Protein AF-A0A376NFR2-F1 (afdb_monomer)

pLDDT: mean 88.85, std 10.83, range [55.88, 98.38]

Solvent-accessible surface area (backbone atoms only — not comparable to full-atom values): 5134 Å² total; per-residue (Å²): 111,67,70,75,72,67,54,86,88,54,103,60,84,87,73,86,88,83,88,76,86,78,63,62,59,92,92,37,69,64,50,71,69,58,47,51,57,33,54,77,66,68,38,58,76,78,37,49,86,70,45,56,69,72,54,48,53,51,52,52,53,53,52,53,51,54,51,50,55,56,53,53,63,72,70,59,80,132

Foldseek 3Di:
DVCVLPPPDDPDDHDDDDDDDADDDPNHGQ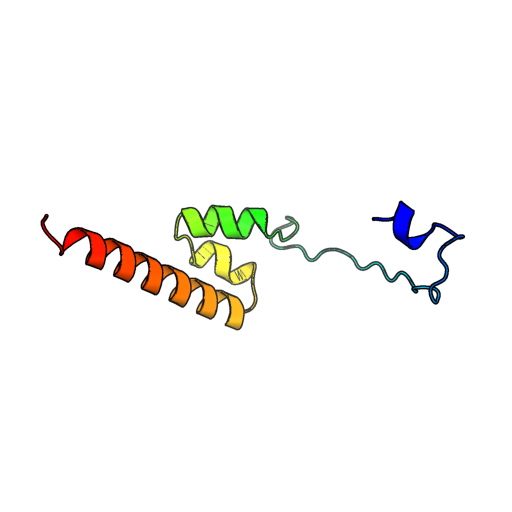DPVVLVVCLVVVNLVVCPVSDDPVVSVVSVVVVVVVVVVVVVVVPDDD

Secondary structure (DSSP, 8-state):
-HHHHH-S--SS--------PPPEETTEEP-HHHHHHHHHTT-HHHHGGGS-HHHHHHHHHHHHHHHHHHHHHHH---

Organism: Escherichia coli (NCBI:txid562)

Radius of gyration: 20.13 Å; Cα contacts (8 Å, |Δi|>4): 27; chains: 1; bounding box: 40×19×61 Å

InterPro domains:
  IPR005216 Citrate lyase ligase [PTHR40599] (1-76)
  IPR013166 Citrate lyase ligase, C-terminal [PF08218] (1-59)
  IPR013166 Citrate lyase ligase, C-terminal [SM00764] (1-59)
  IPR014729 Rossmann-like alpha/beta/alpha sandwich fold [G3DSA:3.40.50.620] (3-76)

Mean predicted aligned error: 7.11 Å

Structure (mmCIF, N/CA/C/O backbone):
data_AF-A0A376NFR2-F1
#
_entry.id   AF-A0A376NFR2-F1
#
loop_
_atom_site.group_PDB
_atom_site.id
_atom_site.type_symbol
_atom_site.label_atom_id
_atom_site.label_alt_id
_atom_site.label_comp_id
_atom_site.label_asym_id
_atom_site.label_entity_id
_atom_site.label_seq_id
_atom_site.pdbx_PDB_ins_code
_atom_site.Cartn_x
_atom_site.Cartn_y
_atom_site.Cartn_z
_atom_site.occupancy
_atom_site.B_iso_or_equiv
_atom_site.auth_seq_id
_atom_site.auth_comp_id
_atom_site.auth_asym_id
_atom_site.auth_atom_id
_atom_site.pdbx_PDB_model_num
ATOM 1 N N . MET A 1 1 ? 11.983 8.241 -12.960 1.00 73.12 1 MET A N 1
ATOM 2 C CA . MET A 1 1 ? 12.105 6.846 -13.441 1.00 73.12 1 MET A CA 1
ATOM 3 C C . MET A 1 1 ? 12.329 6.775 -14.942 1.00 73.12 1 MET A C 1
ATOM 5 O O . MET A 1 1 ? 13.279 6.111 -15.311 1.00 73.12 1 MET A O 1
ATOM 9 N N . ARG A 1 2 ? 11.562 7.502 -15.772 1.00 74.62 2 ARG A N 1
ATOM 10 C CA . ARG A 1 2 ? 11.721 7.549 -17.241 1.00 74.62 2 ARG A CA 1
ATOM 11 C C . ARG A 1 2 ? 13.178 7.629 -17.735 1.00 74.62 2 ARG A C 1
ATOM 13 O O . ARG A 1 2 ? 13.601 6.765 -18.485 1.00 74.62 2 ARG A O 1
ATOM 20 N N . TYR A 1 3 ? 13.965 8.566 -17.198 1.00 76.31 3 TYR A N 1
ATOM 21 C CA . TYR A 1 3 ? 15.397 8.713 -17.508 1.00 76.31 3 TYR A CA 1
ATOM 22 C C . TYR A 1 3 ? 16.189 7.394 -17.439 1.00 76.31 3 TYR A C 1
ATOM 24 O O . TYR A 1 3 ? 16.953 7.092 -18.343 1.00 76.31 3 TYR A O 1
ATOM 32 N N . TRP A 1 4 ? 15.973 6.571 -16.410 1.00 75.31 4 TRP A N 1
ATOM 33 C CA . TRP A 1 4 ? 16.708 5.314 -16.216 1.00 75.31 4 TRP A CA 1
ATOM 34 C C . TRP A 1 4 ? 16.262 4.185 -17.146 1.00 75.31 4 TRP A C 1
ATOM 36 O O . TRP A 1 4 ? 17.043 3.279 -17.402 1.00 75.31 4 TRP A O 1
ATOM 46 N N . LEU A 1 5 ? 15.019 4.233 -17.630 1.00 75.38 5 LEU A N 1
ATOM 47 C CA . LEU A 1 5 ? 14.463 3.228 -18.539 1.00 75.38 5 LEU A CA 1
ATOM 48 C C . LEU A 1 5 ? 14.807 3.527 -20.005 1.00 75.38 5 LEU A C 1
ATOM 50 O O . LEU A 1 5 ? 14.831 2.616 -20.821 1.00 75.38 5 LEU A O 1
ATOM 54 N N . GLU A 1 6 ? 15.093 4.791 -20.323 1.00 72.50 6 GLU A N 1
ATOM 55 C CA . GLU A 1 6 ? 15.369 5.269 -21.684 1.00 72.50 6 GLU A CA 1
ATOM 56 C C . GLU A 1 6 ? 16.860 5.580 -21.928 1.00 72.50 6 GLU A C 1
ATOM 58 O O . GLU A 1 6 ? 17.239 5.903 -23.052 1.00 72.50 6 GLU A O 1
ATOM 63 N N . THR A 1 7 ? 17.727 5.492 -20.904 1.00 72.38 7 THR A N 1
ATOM 64 C CA . THR A 1 7 ? 19.169 5.767 -21.057 1.00 72.38 7 THR A CA 1
ATOM 65 C C . THR A 1 7 ? 19.837 4.643 -21.870 1.00 72.38 7 THR A C 1
ATOM 67 O O . THR A 1 7 ? 19.907 3.514 -21.385 1.00 72.38 7 THR A O 1
ATOM 70 N N . PRO A 1 8 ? 20.388 4.927 -23.068 1.00 65.69 8 PRO A N 1
ATOM 71 C CA . PRO A 1 8 ? 20.865 3.894 -23.993 1.00 65.69 8 PRO A CA 1
ATOM 72 C C . PRO A 1 8 ? 22.172 3.207 -23.570 1.00 65.69 8 PRO A C 1
ATOM 74 O O . PRO A 1 8 ? 22.539 2.176 -24.125 1.00 65.69 8 PRO A O 1
ATOM 77 N N . THR A 1 9 ? 22.906 3.771 -22.610 1.00 68.44 9 THR A N 1
ATOM 78 C CA . THR A 1 9 ? 24.256 3.333 -22.227 1.00 68.44 9 THR A CA 1
ATOM 79 C C . THR A 1 9 ? 24.269 2.661 -20.860 1.00 68.44 9 THR A C 1
ATOM 81 O O . THR A 1 9 ? 24.940 3.122 -19.937 1.00 68.44 9 THR A O 1
ATOM 84 N N . ILE A 1 10 ? 23.523 1.571 -20.707 1.00 72.75 10 ILE A N 1
ATOM 85 C CA . ILE A 1 10 ? 23.689 0.668 -19.566 1.00 72.75 10 ILE A CA 1
ATOM 86 C C . ILE A 1 10 ? 24.095 -0.690 -20.129 1.00 72.75 10 ILE A C 1
ATOM 88 O O . ILE A 1 10 ? 23.442 -1.213 -21.026 1.00 72.75 10 ILE A O 1
ATOM 92 N N . SER A 1 11 ? 25.187 -1.261 -19.611 1.00 81.44 11 SER A N 1
ATOM 93 C CA . SER A 1 11 ? 25.637 -2.622 -19.935 1.00 81.44 11 SER A CA 1
ATOM 94 C C . SER A 1 11 ? 24.727 -3.663 -19.263 1.00 81.44 11 SER A C 1
ATOM 96 O O . SER A 1 11 ? 25.176 -4.480 -18.462 1.00 81.44 11 SER A O 1
ATOM 98 N N . ALA A 1 12 ? 23.430 -3.587 -19.539 1.00 80.81 12 ALA A N 1
ATOM 99 C CA . ALA A 1 12 ? 22.395 -4.489 -19.065 1.00 80.81 12 ALA A CA 1
ATOM 100 C C . ALA A 1 12 ? 21.416 -4.776 -20.218 1.00 80.81 12 ALA A C 1
ATOM 102 O O . ALA A 1 12 ? 21.308 -3.963 -21.140 1.00 80.81 12 ALA A O 1
ATOM 103 N N . PRO A 1 13 ? 20.705 -5.915 -20.196 1.00 82.88 13 PRO A N 1
ATOM 104 C CA . PRO A 1 13 ? 19.660 -6.192 -21.174 1.00 82.88 13 PRO A CA 1
ATOM 105 C C . PRO A 1 13 ? 18.582 -5.091 -21.193 1.00 82.88 13 PRO A C 1
ATOM 107 O O . PRO A 1 13 ? 18.290 -4.514 -20.141 1.00 82.88 13 PRO A O 1
ATOM 110 N N . PRO A 1 14 ? 17.969 -4.810 -22.356 1.00 81.62 14 PRO A N 1
ATOM 111 C CA . PRO A 1 14 ? 16.902 -3.820 -22.464 1.00 81.62 14 PRO A CA 1
ATOM 112 C C . PRO A 1 14 ? 15.669 -4.231 -21.646 1.00 81.62 14 PRO A C 1
ATOM 114 O O . PRO A 1 14 ? 15.313 -5.408 -21.587 1.00 81.62 14 P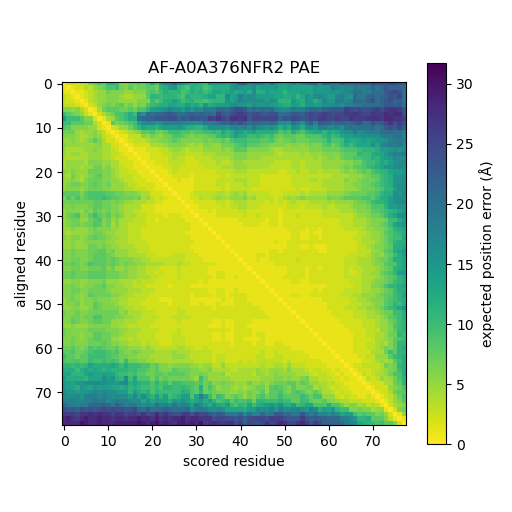RO A O 1
ATOM 117 N N . ILE A 1 15 ? 15.007 -3.244 -21.038 1.00 84.94 15 ILE A N 1
ATOM 118 C CA . ILE A 1 15 ? 13.755 -3.416 -20.290 1.00 84.94 15 ILE A CA 1
ATOM 119 C C . ILE A 1 15 ? 12.607 -2.894 -21.153 1.00 84.94 15 ILE A C 1
ATOM 121 O O . ILE A 1 15 ? 12.638 -1.750 -21.601 1.00 84.94 15 ILE A O 1
ATOM 125 N N . GLU A 1 16 ? 11.577 -3.712 -21.356 1.00 86.81 16 GLU A N 1
ATOM 126 C CA . GLU A 1 16 ? 10.336 -3.269 -21.993 1.00 86.81 16 GLU A CA 1
ATOM 127 C C . GLU A 1 16 ? 9.486 -2.463 -20.996 1.00 86.81 16 GLU A C 1
ATOM 129 O O . GLU A 1 16 ? 9.164 -2.937 -19.904 1.00 86.81 16 GLU A O 1
ATOM 134 N N . LEU A 1 17 ? 9.124 -1.229 -21.360 1.00 86.94 17 LEU A N 1
ATOM 135 C CA . LEU A 1 17 ? 8.252 -0.376 -20.554 1.00 86.94 17 LEU A CA 1
ATOM 136 C C . LEU A 1 17 ? 6.783 -0.622 -20.915 1.00 86.94 17 LEU A C 1
ATOM 138 O O . LEU A 1 17 ? 6.347 -0.282 -22.011 1.00 86.94 17 LEU A O 1
ATOM 142 N N . VAL A 1 18 ? 6.011 -1.133 -19.952 1.00 91.25 18 VAL A N 1
ATOM 143 C CA . VAL A 1 18 ? 4.552 -1.280 -20.051 1.00 91.25 18 VAL A CA 1
ATOM 144 C C . VAL A 1 18 ? 3.881 -0.369 -19.020 1.00 91.25 18 VAL A C 1
ATOM 146 O O . VAL A 1 18 ? 3.967 -0.609 -17.815 1.00 91.25 18 VAL A O 1
ATOM 149 N N . GLU A 1 19 ? 3.220 0.693 -19.484 1.00 92.62 19 GLU A N 1
ATOM 150 C CA . GLU A 1 19 ? 2.467 1.628 -18.637 1.00 92.62 19 GLU A CA 1
ATOM 151 C C . GLU A 1 19 ? 0.970 1.274 -18.641 1.00 92.62 19 GLU A C 1
ATOM 153 O O . GLU A 1 19 ? 0.377 1.050 -19.695 1.00 92.62 19 GLU A O 1
ATOM 158 N N . ILE A 1 20 ? 0.346 1.242 -17.459 1.00 95.38 20 ILE A N 1
ATOM 159 C CA . ILE A 1 20 ? -1.096 0.996 -17.284 1.00 95.38 20 ILE A CA 1
ATOM 160 C C . ILE A 1 20 ? -1.750 2.144 -16.515 1.00 95.38 20 ILE A C 1
ATOM 162 O O . ILE A 1 20 ? -1.112 2.783 -15.671 1.00 95.38 20 ILE A O 1
ATOM 166 N N . GLU A 1 21 ? -3.034 2.401 -16.777 1.00 95.62 21 GLU A N 1
ATOM 167 C CA . GLU A 1 21 ? -3.760 3.444 -16.054 1.00 95.62 21 GLU A CA 1
ATOM 168 C C . GLU A 1 21 ? -3.907 3.094 -14.566 1.00 95.62 21 GLU A C 1
ATOM 170 O O . GLU A 1 21 ? -4.137 1.951 -14.164 1.00 95.62 21 GLU A O 1
ATOM 175 N N . ARG A 1 22 ? -3.782 4.119 -13.720 1.00 96.31 22 ARG A N 1
ATOM 176 C CA . ARG A 1 22 ? -3.950 3.986 -12.278 1.00 96.31 22 ARG A CA 1
ATOM 177 C C . ARG A 1 22 ? -5.415 3.750 -11.915 1.00 96.31 22 ARG A C 1
ATOM 179 O O . ARG A 1 22 ? -6.272 4.572 -12.225 1.00 96.31 22 ARG A O 1
ATOM 186 N N . LEU A 1 23 ? -5.666 2.702 -11.131 1.00 95.88 23 LEU A N 1
ATOM 187 C CA . LEU A 1 23 ? -6.989 2.424 -10.575 1.00 95.88 23 LEU A CA 1
ATOM 188 C C . LEU A 1 23 ? -7.503 3.590 -9.713 1.00 95.88 23 LEU A C 1
ATOM 190 O O . LEU A 1 23 ? -6.779 4.160 -8.882 1.00 95.88 23 LEU A O 1
ATOM 194 N N . ARG A 1 24 ? -8.784 3.912 -9.896 1.00 96.31 24 ARG A N 1
ATOM 195 C CA . ARG A 1 24 ? -9.501 4.955 -9.162 1.00 96.31 24 ARG A CA 1
ATOM 196 C C . ARG A 1 24 ? -10.621 4.351 -8.329 1.00 96.31 24 ARG A C 1
ATOM 198 O O . ARG A 1 24 ? -11.218 3.350 -8.705 1.00 96.31 24 ARG A O 1
ATOM 205 N N . TYR A 1 25 ? -10.911 5.001 -7.211 1.00 95.75 25 TYR A N 1
ATOM 206 C CA . TYR A 1 25 ? -12.066 4.721 -6.372 1.00 95.75 25 TYR A CA 1
ATOM 207 C C . TYR A 1 25 ? -12.728 6.050 -6.008 1.00 95.75 25 TYR A C 1
ATOM 209 O O . TYR A 1 25 ? -12.057 6.937 -5.474 1.00 95.75 25 TYR A O 1
ATOM 217 N N . GLN A 1 26 ? -14.024 6.190 -6.308 1.00 94.12 26 GLN A N 1
ATOM 218 C CA . GLN A 1 26 ? -14.774 7.447 -6.148 1.00 94.12 26 GLN A CA 1
ATOM 219 C C . GLN A 1 26 ? -14.067 8.634 -6.829 1.00 94.12 26 GLN A C 1
ATOM 221 O O . GLN A 1 26 ? -13.766 9.635 -6.182 1.00 94.12 26 GLN A O 1
ATOM 226 N N . GLU A 1 27 ? -13.713 8.484 -8.110 1.00 93.00 27 GLU A N 1
ATOM 227 C CA . GLU A 1 27 ? -12.977 9.476 -8.918 1.00 93.00 27 GLU A CA 1
ATOM 228 C C . GLU A 1 27 ? -11.573 9.862 -8.421 1.00 93.00 27 GLU A C 1
ATOM 230 O O . GLU A 1 27 ? -10.849 10.598 -9.091 1.00 93.00 27 GLU A O 1
ATOM 235 N N . MET A 1 28 ? -11.123 9.314 -7.290 1.00 93.50 28 MET A N 1
ATOM 236 C CA . MET A 1 28 ? -9.796 9.569 -6.745 1.00 93.50 28 MET A CA 1
ATOM 237 C C . MET A 1 28 ? -8.839 8.414 -7.045 1.00 93.50 28 MET A C 1
ATOM 239 O O . MET A 1 28 ? -9.168 7.255 -6.775 1.00 93.50 28 MET A O 1
ATOM 243 N N . PRO A 1 29 ? -7.612 8.689 -7.515 1.00 96.00 29 PRO A N 1
ATOM 244 C CA . PRO A 1 29 ? -6.604 7.652 -7.660 1.00 96.00 29 PRO A CA 1
ATOM 245 C C . PRO A 1 29 ? -6.249 7.026 -6.307 1.00 96.00 29 PRO A C 1
ATOM 247 O O . PRO A 1 29 ? -5.946 7.726 -5.336 1.00 96.00 29 PRO A O 1
ATOM 250 N N . ILE A 1 30 ? -6.244 5.695 -6.239 1.00 96.25 30 ILE A N 1
ATOM 251 C CA . ILE A 1 30 ? -5.862 4.973 -5.017 1.00 96.25 30 ILE A CA 1
ATOM 252 C C . ILE A 1 30 ? -4.387 5.262 -4.724 1.00 96.25 30 ILE A C 1
ATOM 254 O O . ILE A 1 30 ? -3.557 5.157 -5.625 1.00 96.25 30 ILE A O 1
ATOM 258 N N . SER A 1 31 ? -4.019 5.630 -3.489 1.00 96.88 31 SER A N 1
ATOM 259 C CA . SER A 1 31 ? -2.629 5.950 -3.121 1.00 96.88 31 SER A CA 1
ATOM 260 C C . SER A 1 31 ? -2.227 5.403 -1.750 1.00 96.88 31 SER A C 1
ATOM 262 O O . SER A 1 31 ? -3.003 5.416 -0.796 1.00 96.88 31 SER A O 1
ATOM 264 N N . ALA A 1 32 ? -0.969 4.968 -1.633 1.00 97.00 32 ALA A N 1
ATOM 265 C CA . ALA A 1 32 ? -0.427 4.442 -0.380 1.00 97.00 32 ALA A CA 1
ATOM 266 C C . ALA A 1 32 ? -0.371 5.507 0.731 1.00 97.00 32 ALA A C 1
ATOM 268 O O . ALA A 1 32 ? -0.576 5.198 1.902 1.00 97.00 32 ALA A O 1
ATOM 269 N N . SER A 1 33 ? -0.130 6.774 0.374 1.00 97.69 33 SER A N 1
ATOM 270 C CA . SER A 1 33 ? -0.143 7.885 1.334 1.00 97.69 33 SER A CA 1
ATOM 271 C C . SER A 1 33 ? -1.521 8.070 1.971 1.00 97.69 33 SER A C 1
ATOM 273 O O . SER A 1 33 ? -1.595 8.246 3.184 1.00 97.69 33 SER A O 1
ATOM 275 N N . ARG A 1 34 ? -2.606 7.948 1.190 1.00 96.75 34 ARG A N 1
ATOM 276 C CA . ARG A 1 34 ? -3.981 8.013 1.708 1.00 96.75 34 ARG A CA 1
ATOM 277 C C . ARG A 1 34 ? -4.277 6.861 2.668 1.00 96.75 34 ARG A C 1
ATOM 279 O O . ARG A 1 34 ? -4.811 7.100 3.744 1.00 96.75 34 ARG A O 1
ATOM 286 N N . VAL A 1 35 ? -3.876 5.635 2.321 1.00 97.56 35 VAL A N 1
ATOM 287 C CA . VAL A 1 35 ? -4.043 4.465 3.205 1.00 97.56 35 VAL A CA 1
ATOM 288 C C . VAL A 1 35 ? -3.328 4.682 4.542 1.00 97.56 35 VAL A C 1
ATOM 290 O O . VAL A 1 35 ? -3.939 4.494 5.588 1.00 97.56 35 VAL A O 1
ATOM 293 N N . ARG A 1 36 ? -2.074 5.162 4.539 1.00 97.19 36 ARG A N 1
ATOM 294 C CA . ARG A 1 36 ? -1.335 5.466 5.781 1.00 97.19 36 ARG A CA 1
ATOM 295 C C . ARG A 1 36 ? -1.992 6.567 6.619 1.00 97.19 36 ARG A C 1
ATOM 297 O O . ARG A 1 36 ? -2.026 6.451 7.839 1.00 97.19 36 ARG A O 1
ATOM 304 N N . GLN A 1 37 ? -2.525 7.615 5.986 1.00 97.19 37 GLN A N 1
ATOM 305 C CA . GLN A 1 37 ? -3.249 8.684 6.688 1.00 97.19 37 GLN A CA 1
ATOM 306 C C . GLN A 1 37 ? -4.521 8.171 7.373 1.00 97.19 37 GLN A C 1
ATOM 308 O O . GLN A 1 37 ? -4.812 8.584 8.492 1.00 97.19 37 GLN A O 1
ATOM 313 N N . LEU A 1 38 ? -5.274 7.282 6.721 1.00 96.94 38 LEU A N 1
ATOM 314 C CA . LEU A 1 38 ? -6.451 6.641 7.316 1.00 96.94 38 LEU A CA 1
ATOM 315 C C . LEU A 1 38 ? -6.056 5.656 8.422 1.00 96.94 38 LEU A C 1
ATOM 317 O O . LEU A 1 38 ? -6.718 5.597 9.455 1.00 96.94 38 LEU A O 1
ATOM 321 N N . LEU A 1 39 ? -4.940 4.942 8.247 1.00 96.56 39 LEU A N 1
ATOM 322 C CA . LEU A 1 39 ? -4.440 3.986 9.232 1.00 96.56 39 LEU A CA 1
ATOM 323 C C . LEU A 1 39 ? -4.039 4.694 10.529 1.00 96.56 39 LEU A C 1
ATOM 325 O O . LEU A 1 39 ? -4.403 4.241 11.606 1.00 96.56 39 LEU A O 1
ATOM 329 N N . ALA A 1 40 ? -3.386 5.855 10.429 1.00 95.06 40 ALA A N 1
ATOM 330 C CA . ALA A 1 40 ? -3.080 6.707 11.579 1.00 95.06 40 ALA A CA 1
ATOM 331 C C . ALA A 1 40 ? -4.339 7.188 12.331 1.00 95.06 40 ALA A C 1
ATOM 333 O O . ALA A 1 40 ? -4.263 7.519 13.511 1.00 95.06 40 ALA A O 1
ATOM 334 N N . LYS A 1 41 ? -5.498 7.212 11.659 1.00 96.19 41 LYS A N 1
ATOM 335 C CA . LYS A 1 41 ? -6.809 7.536 12.241 1.00 96.19 41 LYS A CA 1
ATOM 336 C C . LYS A 1 41 ? -7.594 6.296 12.693 1.00 96.19 41 LYS A C 1
ATOM 338 O O . LYS A 1 41 ? -8.714 6.449 13.165 1.00 96.19 41 LYS A O 1
ATOM 343 N N . ASN A 1 42 ? -7.035 5.090 12.549 1.00 95.94 42 ASN A N 1
ATOM 344 C CA . ASN A 1 42 ? -7.716 3.804 12.748 1.00 95.94 42 ASN A CA 1
ATOM 345 C C . ASN A 1 42 ? -9.000 3.628 11.908 1.00 95.94 42 ASN A C 1
ATOM 347 O O . ASN A 1 42 ? -9.876 2.842 12.266 1.00 95.94 42 ASN A O 1
ATOM 351 N N . ASP A 1 43 ? -9.120 4.330 10.777 1.00 97.19 43 ASP A N 1
ATOM 352 C CA . ASP A 1 43 ? -10.309 4.282 9.919 1.0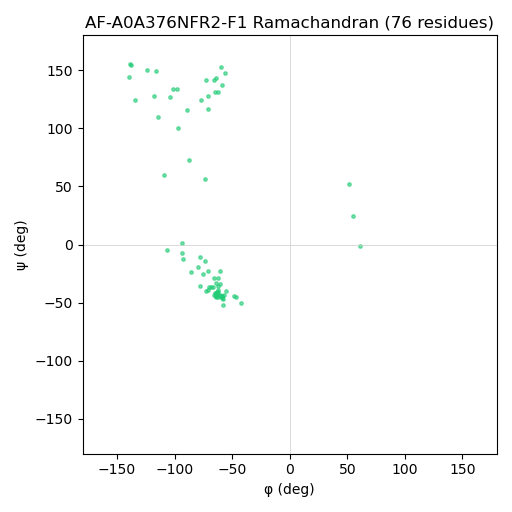0 97.19 43 ASP A CA 1
ATOM 353 C C . ASP A 1 43 ? -10.212 3.132 8.904 1.00 97.19 43 ASP A C 1
ATOM 355 O O . ASP A 1 43 ? -9.963 3.317 7.709 1.00 97.19 43 ASP A O 1
ATOM 359 N N . LEU A 1 44 ? -10.367 1.906 9.408 1.00 96.62 44 LEU A N 1
ATOM 360 C CA . LEU A 1 44 ? -10.318 0.686 8.596 1.00 96.62 44 LEU A CA 1
ATOM 361 C C . LEU A 1 44 ? -11.479 0.593 7.599 1.00 96.62 44 LEU A C 1
ATOM 363 O O . LEU A 1 44 ? -11.314 0.017 6.524 1.00 96.62 44 LEU A O 1
ATOM 367 N N . THR A 1 45 ? -12.624 1.195 7.918 1.00 96.94 45 THR A N 1
ATOM 368 C CA . THR A 1 45 ? -13.795 1.240 7.037 1.00 96.94 45 THR A CA 1
ATOM 369 C C . THR A 1 45 ? -13.487 2.021 5.764 1.00 96.94 45 THR A C 1
ATOM 371 O O . THR A 1 45 ? -13.771 1.546 4.666 1.00 96.94 45 THR A O 1
ATOM 374 N N . ALA A 1 46 ? -12.839 3.184 5.883 1.00 96.50 46 ALA A N 1
ATOM 375 C CA . ALA A 1 46 ? -12.417 3.964 4.723 1.00 96.50 46 ALA A CA 1
ATOM 376 C C . ALA A 1 46 ? -11.247 3.325 3.950 1.00 96.50 46 ALA A C 1
ATOM 378 O O . ALA A 1 46 ? -11.068 3.615 2.765 1.00 96.50 46 ALA A O 1
ATOM 379 N N . ILE A 1 47 ? -10.448 2.464 4.594 1.00 97.62 47 ILE A N 1
ATOM 380 C CA . ILE A 1 47 ? -9.352 1.719 3.952 1.00 97.62 47 ILE A CA 1
ATOM 381 C C . ILE A 1 47 ? -9.870 0.527 3.1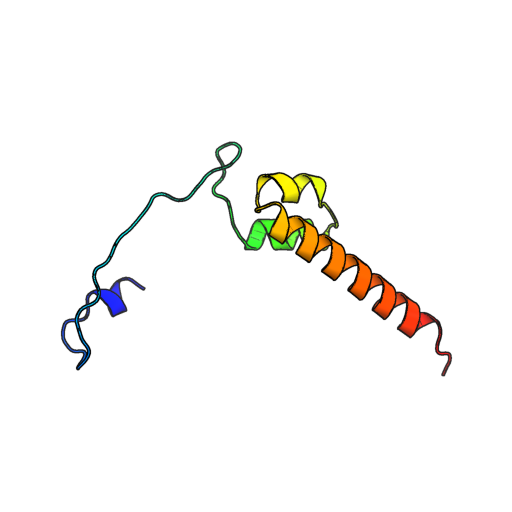47 1.00 97.62 47 ILE A C 1
ATOM 383 O O . ILE A 1 47 ? -9.307 0.240 2.093 1.00 97.62 47 ILE A O 1
ATOM 387 N N . ALA A 1 48 ? -10.921 -0.150 3.613 1.00 97.50 48 ALA A N 1
ATOM 388 C CA . ALA A 1 48 ? -11.435 -1.385 3.022 1.00 97.50 48 ALA A CA 1
ATOM 389 C C . ALA A 1 48 ? -11.604 -1.362 1.487 1.00 97.50 48 ALA A C 1
ATOM 391 O O . ALA A 1 48 ? -11.148 -2.306 0.848 1.00 97.50 48 ALA A O 1
ATOM 392 N N . PRO A 1 49 ? -12.170 -0.315 0.852 1.00 96.94 49 PRO A N 1
ATOM 393 C CA . PRO A 1 49 ? -12.290 -0.280 -0.608 1.00 96.94 49 PRO A CA 1
ATOM 394 C C . PRO A 1 49 ? -10.988 0.081 -1.347 1.00 96.94 49 PRO A C 1
ATOM 396 O O . PRO A 1 49 ? -10.930 -0.012 -2.571 1.00 96.94 49 PRO A O 1
ATOM 399 N N . LEU A 1 50 ? -9.951 0.539 -0.640 1.00 97.19 50 LEU A N 1
ATOM 400 C CA . LEU A 1 50 ? -8.688 1.000 -1.228 1.00 97.19 50 LEU A CA 1
ATOM 401 C C . LEU A 1 50 ? -7.632 -0.104 -1.329 1.00 97.19 50 LEU A C 1
ATOM 403 O O . LEU A 1 50 ? -6.596 0.106 -1.963 1.00 97.19 50 LEU A O 1
ATOM 407 N N . VAL A 1 51 ? -7.848 -1.244 -0.670 1.00 97.25 51 VAL A N 1
ATOM 408 C CA . VAL A 1 51 ? -6.874 -2.335 -0.577 1.00 97.25 51 VAL A CA 1
ATOM 409 C C . VAL A 1 51 ? -7.553 -3.696 -0.753 1.00 97.25 51 VAL A C 1
ATOM 411 O O . VAL A 1 51 ? -8.733 -3.840 -0.442 1.00 97.25 51 VAL A O 1
ATOM 414 N N . PRO A 1 52 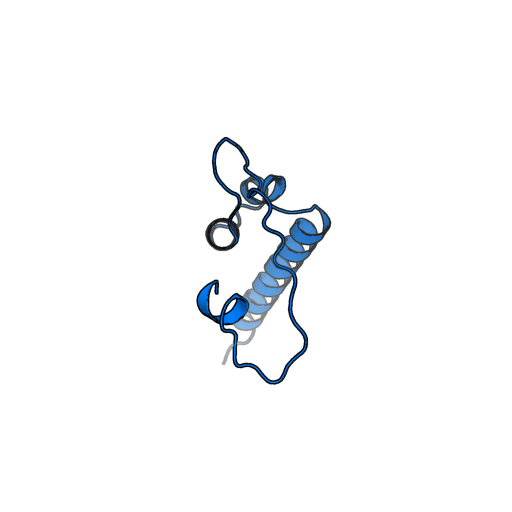? -6.826 -4.730 -1.204 1.00 97.56 52 PRO A N 1
ATOM 415 C CA . PRO A 1 52 ? -7.336 -6.097 -1.190 1.00 97.56 52 PRO A CA 1
ATOM 416 C C . PRO A 1 52 ? -7.697 -6.570 0.226 1.00 97.56 52 PRO A C 1
ATOM 418 O O . PRO A 1 52 ? -7.060 -6.171 1.203 1.00 97.56 52 PRO A O 1
ATOM 421 N N . ALA A 1 53 ? -8.647 -7.502 0.338 1.00 97.69 53 ALA A N 1
ATOM 422 C CA . ALA A 1 53 ? -9.097 -8.046 1.625 1.00 97.69 53 ALA A CA 1
ATOM 423 C C . ALA A 1 53 ? -7.947 -8.622 2.475 1.00 97.69 53 ALA A C 1
ATOM 425 O O . ALA A 1 53 ? -7.880 -8.383 3.679 1.00 97.69 53 ALA A O 1
ATOM 426 N N . VAL A 1 54 ? -6.993 -9.312 1.841 1.00 98.12 54 VAL A N 1
ATOM 427 C CA . VAL A 1 54 ? -5.798 -9.848 2.518 1.00 98.12 54 VAL A CA 1
ATOM 428 C C . VAL A 1 54 ? -4.929 -8.744 3.127 1.00 98.12 54 VAL A C 1
ATOM 430 O O . VAL A 1 54 ? -4.385 -8.905 4.217 1.00 98.12 54 VAL A O 1
ATOM 433 N N . THR A 1 55 ? -4.837 -7.592 2.460 1.00 97.81 55 THR A N 1
ATOM 434 C CA . THR A 1 55 ? -4.115 -6.422 2.965 1.00 97.81 55 THR A CA 1
ATOM 435 C C . THR A 1 55 ? -4.881 -5.765 4.106 1.00 97.81 55 THR A C 1
ATOM 437 O O . THR A 1 55 ? -4.264 -5.385 5.094 1.00 97.81 55 THR A O 1
ATOM 440 N N . LEU A 1 56 ? -6.212 -5.666 4.018 1.00 98.38 56 LEU A N 1
ATOM 441 C CA . LEU A 1 56 ? -7.031 -5.145 5.115 1.00 98.38 56 LEU A CA 1
ATOM 442 C C . LEU A 1 56 ? -6.852 -5.981 6.391 1.00 98.38 56 LEU A C 1
ATOM 444 O O . LEU A 1 56 ? -6.619 -5.415 7.456 1.00 98.38 56 LEU A O 1
ATOM 448 N N . HIS A 1 57 ? -6.881 -7.309 6.263 1.00 98.12 57 HIS A N 1
ATOM 449 C CA . HIS A 1 57 ? -6.639 -8.232 7.373 1.00 98.12 57 HIS A CA 1
ATOM 450 C C . HIS A 1 57 ? -5.235 -8.063 7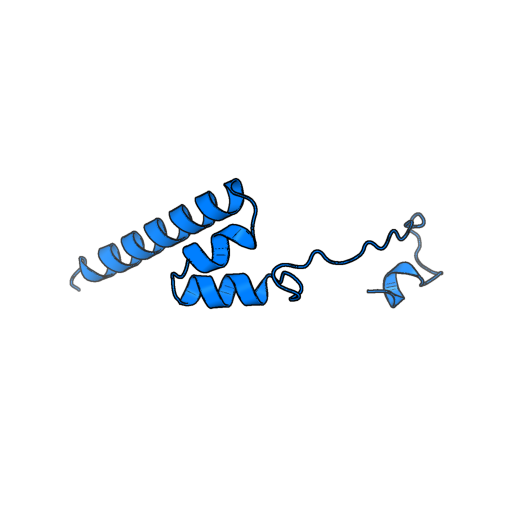.970 1.00 98.12 57 HIS A C 1
ATOM 452 O O . HIS A 1 57 ? -5.064 -7.989 9.184 1.00 98.12 57 HIS A O 1
ATOM 458 N N . TYR A 1 58 ? -4.212 -7.921 7.124 1.00 98.06 58 TYR A N 1
ATOM 459 C CA . TYR A 1 58 ? -2.861 -7.620 7.597 1.00 98.06 58 TYR A CA 1
ATOM 460 C C . TYR A 1 58 ? -2.801 -6.309 8.403 1.00 98.06 58 TYR A C 1
ATOM 462 O O . TYR A 1 58 ? -2.179 -6.261 9.464 1.00 98.06 58 TYR A O 1
ATOM 470 N N . LEU A 1 59 ? -3.464 -5.250 7.928 1.00 97.50 59 LEU A N 1
ATOM 471 C C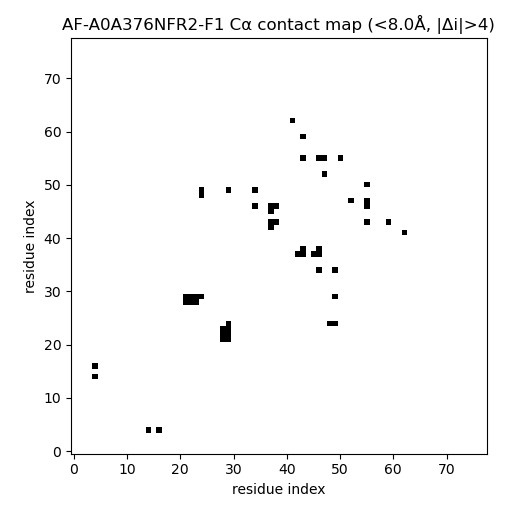A . LEU A 1 59 ? -3.491 -3.952 8.608 1.00 97.50 59 LEU A CA 1
ATOM 472 C C . LEU A 1 59 ? -4.243 -4.005 9.945 1.00 97.50 59 LEU A C 1
ATOM 474 O O . LEU A 1 59 ? -3.818 -3.354 10.897 1.00 97.50 59 LEU A O 1
ATOM 478 N N . GLN A 1 60 ? -5.318 -4.792 10.032 1.00 97.06 60 GLN A N 1
ATOM 479 C CA . GLN A 1 60 ? -6.026 -5.061 11.288 1.00 97.06 60 GLN A CA 1
ATOM 480 C C . GLN A 1 60 ? -5.085 -5.683 12.322 1.00 97.06 60 GLN A C 1
ATOM 482 O O . GLN A 1 60 ? -4.914 -5.124 13.406 1.00 97.06 60 GLN A O 1
ATOM 487 N N . ASN A 1 61 ? -4.388 -6.756 11.941 1.00 96.69 61 ASN A N 1
ATOM 488 C CA . ASN A 1 61 ? -3.428 -7.420 12.817 1.00 96.69 61 ASN A CA 1
ATOM 489 C C . ASN A 1 61 ? -2.321 -6.455 13.252 1.00 96.69 61 ASN A C 1
ATOM 491 O O . ASN A 1 61 ? -1.984 -6.398 14.431 1.00 96.69 61 ASN A O 1
ATOM 495 N N . LEU A 1 62 ? -1.774 -5.654 12.334 1.00 94.69 62 LEU A N 1
ATOM 496 C CA . LEU A 1 62 ? -0.736 -4.673 12.658 1.00 94.69 62 LEU A CA 1
ATOM 497 C C . LEU A 1 62 ? -1.191 -3.686 13.750 1.00 94.69 62 LEU A C 1
ATOM 499 O O . LEU A 1 62 ? -0.435 -3.398 14.681 1.00 94.69 62 LEU A O 1
ATOM 503 N N . LEU A 1 63 ? -2.432 -3.194 13.664 1.00 93.75 63 LEU A N 1
ATOM 504 C CA . LEU A 1 63 ? -3.002 -2.304 14.676 1.00 93.75 63 LEU A CA 1
ATOM 505 C C . LEU A 1 63 ? -3.185 -3.014 16.019 1.00 93.75 63 LEU A C 1
ATOM 507 O O . LEU A 1 63 ? -2.832 -2.449 17.054 1.00 93.75 63 LEU A O 1
ATOM 511 N N . GLU A 1 64 ? -3.688 -4.246 16.027 1.00 93.19 64 GLU A N 1
ATOM 512 C CA . GLU A 1 64 ? -3.844 -5.037 17.253 1.00 93.19 64 GLU A CA 1
ATOM 513 C C . GLU A 1 64 ? -2.513 -5.237 17.984 1.00 93.19 64 GLU A C 1
ATOM 515 O O . GLU A 1 64 ? -2.433 -4.960 19.182 1.00 93.19 64 GLU A O 1
ATOM 520 N N . HIS A 1 65 ? -1.452 -5.608 17.263 1.00 92.31 65 HIS A N 1
ATOM 521 C CA . HIS A 1 65 ? -0.115 -5.771 17.840 1.00 92.31 65 HIS A CA 1
ATOM 522 C C . HIS A 1 65 ? 0.414 -4.446 18.405 1.00 92.31 65 HIS A C 1
ATOM 524 O O . HIS A 1 65 ? 0.855 -4.392 19.550 1.00 92.31 65 HIS A O 1
ATOM 530 N N . SER A 1 66 ? 0.272 -3.336 17.669 1.00 89.25 66 SER A N 1
ATOM 531 C CA . SER A 1 66 ? 0.710 -2.020 18.163 1.00 89.25 66 SER A CA 1
ATOM 532 C C . SER A 1 66 ? -0.006 -1.583 19.450 1.00 89.25 66 SER A C 1
ATOM 534 O O . SER A 1 66 ? 0.590 -0.946 20.321 1.00 89.25 66 SER A O 1
ATOM 536 N N . ARG A 1 67 ? -1.284 -1.958 19.607 1.00 88.56 67 ARG A N 1
ATOM 537 C CA . ARG A 1 67 ? -2.065 -1.697 20.823 1.00 88.56 67 ARG A CA 1
ATOM 538 C C . ARG A 1 67 ? -1.587 -2.561 21.986 1.00 88.56 67 ARG A C 1
ATOM 540 O O . ARG A 1 67 ? -1.527 -2.066 23.110 1.00 88.56 67 ARG A O 1
ATOM 547 N N . GLN A 1 68 ? -1.245 -3.822 21.727 1.00 87.56 68 GLN A N 1
ATOM 548 C CA . GLN A 1 68 ? -0.677 -4.725 22.730 1.00 87.56 68 GLN A CA 1
ATOM 549 C C . GLN A 1 68 ? 0.685 -4.222 23.216 1.00 87.56 68 GLN A C 1
ATOM 551 O O . GLN A 1 68 ? 0.897 -4.135 24.424 1.00 87.56 68 GLN A O 1
ATOM 556 N N . ASP A 1 69 ? 1.554 -3.788 22.302 1.00 87.62 69 ASP A N 1
ATOM 557 C CA . ASP A 1 69 ? 2.856 -3.204 22.633 1.00 87.62 69 ASP A CA 1
ATOM 558 C C . ASP A 1 69 ? 2.711 -1.935 23.482 1.00 87.62 69 ASP A C 1
ATOM 560 O O . ASP A 1 69 ? 3.409 -1.756 24.483 1.00 87.62 69 ASP A O 1
ATOM 564 N N . ALA A 1 70 ? 1.775 -1.054 23.117 1.00 84.44 70 ALA A N 1
ATOM 565 C CA . ALA A 1 70 ? 1.484 0.151 23.888 1.00 84.44 70 ALA A CA 1
ATOM 566 C C . ALA A 1 70 ? 0.961 -0.181 25.298 1.00 84.44 70 ALA A C 1
ATOM 568 O O . ALA A 1 70 ? 1.390 0.440 26.271 1.00 84.44 70 ALA A O 1
ATOM 569 N N . ALA A 1 71 ? 0.081 -1.178 25.427 1.00 81.19 71 ALA A N 1
ATOM 570 C CA . ALA A 1 71 ? -0.447 -1.625 26.714 1.00 81.19 71 ALA A CA 1
ATOM 571 C C . ALA A 1 71 ? 0.619 -2.315 27.585 1.00 81.19 71 ALA A C 1
ATOM 573 O O . ALA A 1 71 ? 0.6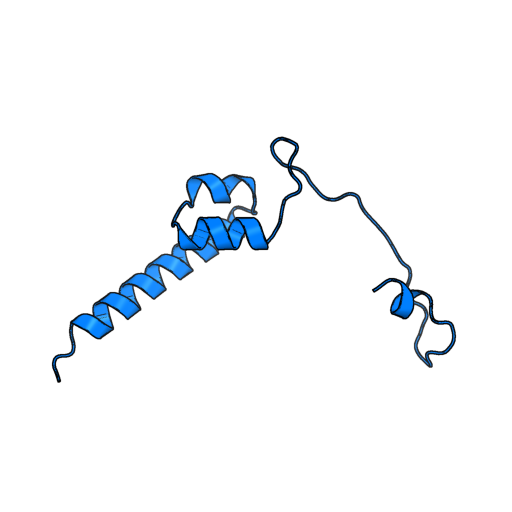25 -2.131 28.802 1.00 81.19 71 ALA A O 1
ATOM 574 N N . ALA A 1 72 ? 1.535 -3.080 26.986 1.00 81.88 72 ALA A N 1
ATOM 575 C CA . ALA A 1 72 ? 2.645 -3.720 27.691 1.00 81.88 72 ALA A CA 1
ATOM 576 C C . ALA A 1 72 ? 3.603 -2.680 28.291 1.00 81.88 72 ALA A C 1
ATOM 578 O O . ALA A 1 72 ? 3.983 -2.794 29.453 1.00 81.88 72 ALA A O 1
ATOM 579 N N . ARG A 1 73 ? 3.912 -1.610 27.547 1.00 79.12 73 ARG A N 1
ATOM 580 C CA . ARG A 1 73 ? 4.749 -0.497 28.035 1.00 79.12 73 ARG A CA 1
ATOM 581 C C . ARG A 1 73 ? 4.144 0.249 29.226 1.00 79.12 73 ARG A C 1
ATOM 583 O O . ARG A 1 73 ? 4.888 0.785 30.032 1.00 79.12 73 ARG A O 1
ATOM 590 N N . GLN A 1 74 ? 2.817 0.283 29.349 1.00 73.81 74 GLN A N 1
ATOM 591 C CA . GLN A 1 74 ? 2.130 0.932 30.475 1.00 73.81 74 GLN A CA 1
ATOM 592 C C . GLN A 1 74 ? 2.100 0.067 3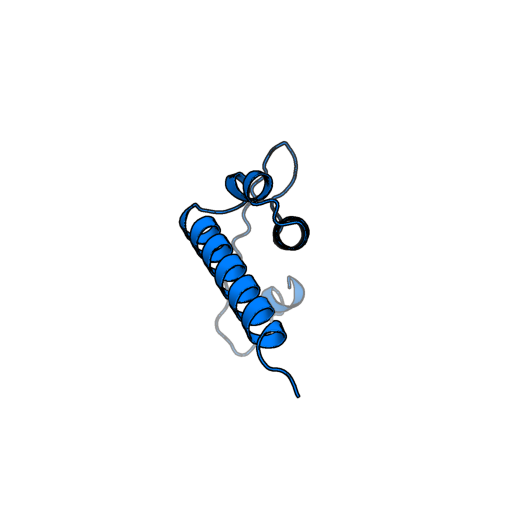1.746 1.00 73.81 74 GLN A C 1
ATOM 594 O O . GLN A 1 74 ? 1.872 0.594 32.831 1.00 73.81 74 GLN A O 1
ATOM 599 N N . LYS A 1 75 ? 2.300 -1.253 31.625 1.00 69.31 75 LYS A N 1
ATOM 600 C CA . LYS A 1 75 ? 2.192 -2.219 32.733 1.00 69.31 75 LYS A CA 1
ATOM 601 C C . LYS A 1 75 ? 3.508 -2.521 33.446 1.00 69.31 75 LYS A C 1
ATOM 603 O O . LYS A 1 75 ? 3.466 -3.206 34.461 1.00 69.31 75 LYS A O 1
ATOM 608 N N . THR A 1 76 ? 4.641 -2.032 32.950 1.00 55.88 76 THR A N 1
ATOM 609 C CA . THR A 1 76 ? 5.939 -2.144 33.628 1.00 55.88 76 THR A CA 1
ATOM 610 C C . THR A 1 76 ? 6.199 -0.838 34.384 1.00 55.88 76 THR A C 1
ATOM 612 O O . THR A 1 76 ? 6.568 0.146 33.741 1.00 55.88 76 THR A O 1
ATOM 615 N N . PRO A 1 77 ? 5.980 -0.769 35.713 1.00 62.28 77 PRO A N 1
ATOM 616 C CA . PRO A 1 77 ? 6.448 0.365 36.493 1.00 62.28 77 PRO A CA 1
ATOM 617 C C . PRO A 1 77 ? 7.974 0.273 36.633 1.00 62.28 77 PRO A C 1
ATOM 619 O O . PRO A 1 77 ? 8.521 -0.827 36.743 1.00 62.28 77 PRO A O 1
ATOM 622 N N . ALA A 1 78 ? 8.630 1.432 36.567 1.00 59.88 78 ALA A N 1
ATOM 623 C CA . ALA A 1 78 ? 10.053 1.598 36.861 1.00 59.88 78 ALA A CA 1
ATOM 624 C C . ALA A 1 78 ? 10.359 1.365 38.347 1.00 59.88 78 ALA A C 1
ATOM 626 O O . ALA A 1 78 ? 9.460 1.636 39.177 1.00 59.88 78 ALA A O 1
#

Sequence (78 aa):
MRYWLETPTISAPPIELVEIERLRYQEMPISASRVRQLLAKNDLTAIAPLVPAVTLHYLQNLLEHSRQDAAARQKTPA